Protein AF-A0A914F576-F1 (afdb_monomer_lite)

Secondary structure (DSSP, 8-state):
---TTS-EEEEEETTEEEEE--GGGTBTT-GGGGG--SSGGGHHHHHHHHHHHHHHTT-EEEEE-SS-TTSTTB-HHHHHHHHHHHT-

pLDDT: mean 93.55, std 8.6, range [50.03, 98.56]

Sequence (88 aa):
MDYSRASYAIKLSPKLKLITVNTGYCETTNFFLYLNQVDPDTTIAWLAKELQLAEENAEFVHILAHIPPGDGECLEGWAKNYYRIVQR

Structure (mmCIF, N/CA/C/O backbone):
data_AF-A0A914F576-F1
#
_entry.id   AF-A0A914F576-F1
#
loop_
_atom_site.group_PDB
_atom_site.id
_atom_site.type_symbol
_atom_site.label_atom_id
_atom_site.label_alt_id
_atom_site.label_comp_id
_atom_site.label_asym_id
_atom_site.label_entity_id
_atom_site.label_seq_id
_atom_site.pdbx_PDB_ins_code
_atom_site.Cartn_x
_atom_site.Cartn_y
_atom_site.Cartn_z
_atom_site.occupancy
_atom_site.B_iso_or_equiv
_atom_site.auth_seq_id
_atom_site.auth_comp_id
_atom_site.auth_asym_id
_atom_site.auth_atom_id
_atom_site.pdbx_PDB_model_num
ATOM 1 N N . MET A 1 1 ? 2.622 12.394 11.281 1.00 50.03 1 MET A N 1
ATOM 2 C CA . MET A 1 1 ? 2.253 11.667 10.052 1.00 50.03 1 MET A CA 1
ATOM 3 C C . MET A 1 1 ? 3.486 11.651 9.180 1.00 50.03 1 MET A C 1
ATOM 5 O O . MET A 1 1 ? 4.036 12.715 8.929 1.00 50.03 1 MET A O 1
ATOM 9 N N . ASP A 1 2 ? 3.980 10.463 8.854 1.00 52.12 2 ASP A N 1
ATOM 10 C CA . ASP A 1 2 ? 5.083 10.293 7.913 1.00 52.12 2 ASP A CA 1
ATOM 11 C C . ASP A 1 2 ? 4.491 10.360 6.500 1.00 52.12 2 ASP A C 1
ATOM 13 O O . ASP A 1 2 ? 3.733 9.478 6.106 1.00 52.12 2 ASP A O 1
ATOM 17 N N . TYR A 1 3 ? 4.745 11.461 5.793 1.00 57.22 3 TYR A N 1
ATOM 18 C CA . TYR A 1 3 ? 4.242 11.694 4.435 1.00 57.22 3 TYR A CA 1
ATOM 19 C C . TYR A 1 3 ? 5.234 11.248 3.355 1.00 57.22 3 TYR A C 1
ATOM 21 O O . TYR A 1 3 ? 4.999 11.525 2.181 1.00 57.22 3 TYR A O 1
ATOM 29 N N . SER A 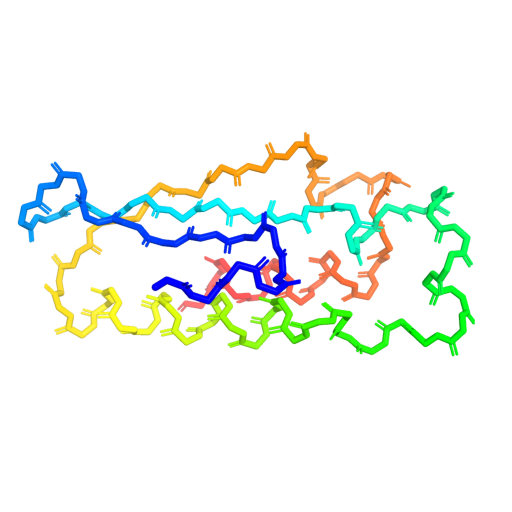1 4 ? 6.330 10.576 3.727 1.00 73.44 4 SER A N 1
ATOM 30 C CA . SER A 1 4 ? 7.396 10.202 2.788 1.00 73.44 4 SER A CA 1
ATOM 31 C C . SER A 1 4 ? 6.900 9.382 1.589 1.00 73.44 4 SER A C 1
ATOM 33 O O . SER A 1 4 ? 7.416 9.582 0.495 1.00 73.44 4 SER A O 1
ATOM 35 N N . ARG A 1 5 ? 5.834 8.581 1.771 1.00 85.12 5 ARG A N 1
ATOM 36 C CA . ARG A 1 5 ? 5.309 7.627 0.773 1.00 85.12 5 ARG A CA 1
ATOM 37 C C . ARG A 1 5 ? 4.021 7.971 0.041 1.00 85.12 5 ARG A C 1
ATOM 39 O O . ARG A 1 5 ? 3.465 7.123 -0.659 1.00 85.12 5 ARG A O 1
ATOM 46 N N . ALA A 1 6 ? 3.476 9.171 0.259 1.00 89.69 6 ALA A N 1
ATOM 47 C CA . ALA A 1 6 ? 2.171 9.591 -0.281 1.00 89.69 6 ALA A CA 1
ATOM 48 C C . ALA A 1 6 ? 1.014 8.577 -0.053 1.00 89.69 6 ALA A C 1
ATOM 50 O O . ALA A 1 6 ? -0.002 8.606 -0.742 1.00 89.69 6 ALA A O 1
ATOM 51 N N . SER A 1 7 ? 1.168 7.697 0.939 1.00 93.38 7 SER A N 1
ATOM 52 C CA . SER A 1 7 ? 0.187 6.730 1.436 1.00 93.38 7 SER A CA 1
ATOM 53 C C . SER A 1 7 ? -0.046 7.048 2.907 1.00 93.38 7 SER A C 1
ATOM 55 O O . SER A 1 7 ? 0.907 7.395 3.610 1.00 93.38 7 SER A O 1
ATOM 57 N N . TYR A 1 8 ? -1.281 6.961 3.394 1.00 94.00 8 TYR A N 1
ATOM 58 C CA . TYR A 1 8 ? -1.571 7.253 4.797 1.00 94.00 8 TYR A CA 1
ATOM 59 C C . TYR A 1 8 ? -2.688 6.376 5.355 1.00 94.00 8 TYR A C 1
ATOM 61 O O . TYR A 1 8 ? -3.524 5.848 4.627 1.00 94.00 8 TYR A O 1
ATOM 69 N N . ALA A 1 9 ? -2.705 6.246 6.679 1.00 96.12 9 ALA A N 1
ATOM 70 C CA . ALA A 1 9 ? -3.752 5.559 7.416 1.00 96.12 9 ALA A CA 1
ATOM 71 C C . ALA A 1 9 ? -4.359 6.501 8.459 1.00 96.12 9 ALA A C 1
ATOM 73 O O . ALA A 1 9 ? -3.642 7.231 9.149 1.00 96.12 9 ALA A O 1
ATOM 74 N N . ILE A 1 10 ? -5.684 6.496 8.578 1.00 96.75 10 ILE A N 1
ATOM 75 C CA . ILE A 1 10 ? -6.413 7.299 9.563 1.00 96.75 10 ILE A CA 1
ATOM 76 C C . ILE A 1 10 ? -7.633 6.535 10.071 1.00 96.75 10 ILE A C 1
ATOM 78 O O . ILE A 1 10 ? -8.293 5.823 9.318 1.00 96.75 10 ILE A O 1
ATOM 82 N N . LYS A 1 11 ? -7.963 6.687 11.356 1.00 97.31 11 LYS A N 1
ATOM 83 C CA . LYS A 1 11 ? -9.214 6.155 11.908 1.00 97.31 11 LYS A CA 1
ATOM 84 C C . LYS A 1 11 ? -10.359 7.112 11.585 1.00 97.31 11 LYS A C 1
ATOM 86 O O . LYS A 1 11 ? -10.312 8.276 11.973 1.00 97.31 11 LYS A O 1
ATOM 91 N N . LEU A 1 12 ? -11.381 6.616 10.893 1.00 96.94 12 LEU A N 1
ATOM 92 C CA . LEU A 1 12 ? -12.626 7.348 10.629 1.00 96.94 12 LEU A CA 1
ATOM 93 C C . LEU A 1 12 ? -13.625 7.192 11.783 1.00 96.94 12 LEU A C 1
ATOM 95 O O . LEU A 1 12 ? -14.456 8.064 12.018 1.00 96.94 12 LEU A O 1
ATOM 99 N N . SER A 1 13 ? -13.550 6.071 12.501 1.00 96.69 13 SER A N 1
ATOM 100 C CA . SER A 1 13 ? -14.320 5.796 13.716 1.00 96.69 13 SER A CA 1
ATOM 101 C C . SER A 1 13 ? -13.560 4.788 14.594 1.00 96.69 13 SER A C 1
ATOM 103 O O . SER A 1 13 ? -12.564 4.228 14.131 1.00 96.69 13 SER A O 1
ATOM 105 N N . PRO A 1 14 ? -14.019 4.483 15.824 1.00 96.25 14 PRO A N 1
ATOM 106 C CA . PRO A 1 14 ? -13.374 3.481 16.678 1.00 96.25 14 PRO A CA 1
ATOM 107 C C . PRO A 1 14 ? -13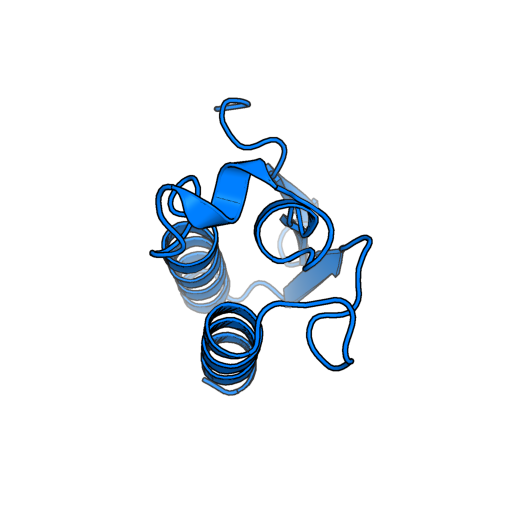.233 2.083 16.057 1.00 96.25 14 PRO A C 1
ATOM 109 O O . PRO A 1 14 ? -12.409 1.312 16.526 1.00 96.25 14 PRO A O 1
ATOM 112 N N . LYS A 1 15 ? -14.036 1.748 15.035 1.00 97.69 15 LYS A N 1
ATOM 113 C CA . LYS A 1 15 ? -14.025 0.437 14.363 1.00 97.69 15 LYS A CA 1
ATOM 114 C C . LYS A 1 15 ? -13.750 0.516 12.859 1.00 97.69 15 LYS A C 1
ATOM 116 O O . LYS A 1 15 ? -13.918 -0.485 12.175 1.00 97.69 15 LYS A O 1
ATOM 121 N N . LEU A 1 16 ? -13.390 1.685 12.325 1.00 98.31 16 LEU A N 1
ATOM 122 C CA . LEU A 1 16 ? -13.151 1.862 10.890 1.00 98.31 16 LEU A CA 1
ATOM 123 C C . LEU A 1 16 ? -11.868 2.651 10.651 1.00 98.31 16 LEU A C 1
ATOM 125 O O . LEU A 1 16 ? -11.777 3.826 11.023 1.00 98.31 16 LEU A O 1
ATOM 129 N N . LYS A 1 17 ? -10.918 2.018 9.968 1.00 98.38 17 LYS A N 1
ATOM 130 C CA . LYS A 1 17 ? -9.683 2.620 9.472 1.00 98.38 17 LYS A CA 1
ATOM 131 C C . LYS A 1 17 ? -9.783 2.818 7.958 1.00 98.38 17 LYS A C 1
ATOM 133 O O . LYS A 1 17 ? -10.228 1.939 7.224 1.00 98.38 17 LYS A O 1
ATOM 138 N N . LEU A 1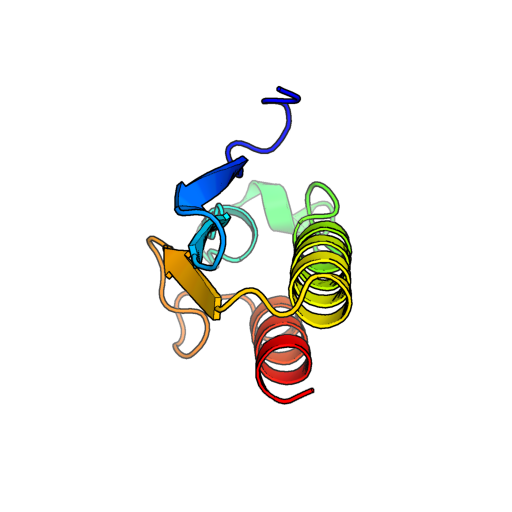 18 ? -9.357 3.982 7.491 1.00 98.06 18 LEU A N 1
ATOM 139 C CA . LEU A 1 18 ? -9.101 4.248 6.085 1.00 98.06 18 LEU A CA 1
ATOM 140 C C . LEU A 1 18 ? -7.603 4.127 5.828 1.00 98.06 18 LEU A C 1
ATOM 142 O O . LEU A 1 18 ? -6.813 4.737 6.550 1.00 98.06 18 LEU A O 1
ATOM 146 N N . ILE A 1 19 ? -7.233 3.389 4.785 1.00 97.38 19 ILE A N 1
ATOM 147 C CA . ILE A 1 19 ? -5.866 3.311 4.273 1.00 97.38 19 ILE A CA 1
ATOM 148 C C . ILE A 1 19 ? -5.883 3.765 2.818 1.00 97.38 19 ILE A C 1
ATOM 150 O O . ILE A 1 19 ? -6.608 3.210 1.996 1.00 97.38 19 ILE A O 1
ATOM 154 N N . THR A 1 20 ? -5.082 4.768 2.489 1.00 95.94 20 THR A N 1
ATOM 155 C CA . THR A 1 20 ? -4.818 5.163 1.106 1.00 95.94 20 THR A CA 1
ATOM 156 C C . THR A 1 20 ? -3.461 4.614 0.690 1.00 95.94 20 THR A C 1
ATOM 158 O O . THR A 1 20 ? -2.486 4.724 1.435 1.00 95.94 20 THR A O 1
ATOM 161 N N . VAL A 1 21 ? -3.400 3.993 -0.485 1.00 95.19 21 VAL A N 1
ATOM 162 C CA . VAL A 1 21 ? -2.181 3.383 -1.024 1.00 95.19 21 VAL A CA 1
ATOM 163 C C . VAL A 1 21 ? -1.802 4.096 -2.313 1.00 95.19 21 VAL A C 1
ATOM 165 O O . VAL A 1 21 ? -2.604 4.182 -3.244 1.00 95.19 21 VAL A O 1
ATOM 168 N N . ASN A 1 22 ? -0.567 4.590 -2.380 1.00 95.56 22 ASN A N 1
ATOM 169 C CA . ASN A 1 22 ? -0.007 5.141 -3.605 1.00 95.56 22 ASN A CA 1
ATOM 170 C C . ASN A 1 22 ? 0.331 4.005 -4.582 1.00 95.56 22 ASN A C 1
ATOM 172 O O . ASN A 1 22 ? 1.394 3.390 -4.519 1.00 95.56 22 ASN A O 1
ATOM 176 N N . THR A 1 23 ? -0.579 3.737 -5.511 1.00 95.69 23 THR A N 1
ATOM 177 C CA . THR A 1 23 ? -0.391 2.721 -6.555 1.00 95.69 23 THR A CA 1
ATOM 178 C C . THR A 1 23 ? 0.482 3.186 -7.718 1.00 95.69 23 THR A C 1
ATOM 180 O O . THR A 1 23 ? 0.787 2.382 -8.592 1.00 95.69 23 THR A O 1
ATOM 183 N N . GLY A 1 24 ? 0.985 4.427 -7.705 1.00 95.94 24 GLY A N 1
ATOM 184 C CA . GLY A 1 24 ? 2.054 4.846 -8.618 1.00 95.94 24 GLY A CA 1
ATOM 185 C C . GLY A 1 24 ? 3.328 4.006 -8.450 1.00 95.94 24 GLY A C 1
ATOM 186 O O . GLY A 1 24 ? 4.117 3.882 -9.381 1.00 95.94 24 GLY A O 1
ATOM 187 N N . TYR A 1 25 ? 3.510 3.355 -7.293 1.00 95.19 25 TYR A N 1
ATOM 188 C CA . TYR A 1 25 ? 4.598 2.400 -7.051 1.00 95.19 25 TYR A CA 1
ATOM 189 C C . TYR A 1 25 ? 4.418 1.036 -7.719 1.00 95.19 25 TYR A C 1
ATOM 191 O O . TYR A 1 25 ? 5.304 0.187 -7.611 1.00 95.19 25 TYR A O 1
ATOM 199 N N . CYS A 1 26 ? 3.300 0.815 -8.403 1.00 95.50 26 CYS A N 1
ATOM 200 C CA . CYS A 1 26 ? 3.110 -0.367 -9.226 1.00 95.50 26 CYS A CA 1
ATOM 201 C C . CYS A 1 26 ? 2.890 -0.051 -10.701 1.00 95.50 26 CYS A C 1
ATOM 203 O O . CYS A 1 26 ? 2.941 -0.966 -11.509 1.00 95.50 26 CYS A O 1
ATOM 205 N N . GLU A 1 27 ? 2.685 1.209 -11.067 1.00 96.31 27 GLU A N 1
ATOM 206 C CA . GLU A 1 27 ? 2.338 1.603 -12.427 1.00 96.31 27 GLU A CA 1
ATOM 207 C C . GLU A 1 27 ? 3.418 1.206 -13.450 1.00 96.31 27 GLU A C 1
ATOM 209 O O . GLU A 1 27 ? 4.590 1.563 -13.315 1.00 96.31 27 GLU A O 1
ATOM 214 N N . THR A 1 28 ? 3.035 0.494 -14.511 1.00 95.50 28 THR A N 1
ATOM 215 C CA . THR A 1 28 ? 3.965 0.020 -15.555 1.00 95.50 28 THR A CA 1
ATOM 216 C C . THR A 1 28 ? 4.607 1.157 -16.357 1.00 95.50 28 THR A C 1
ATOM 218 O O . THR A 1 28 ? 5.707 0.984 -16.897 1.00 95.50 28 THR A O 1
ATOM 221 N N . THR A 1 29 ? 3.957 2.325 -16.402 1.00 96.44 29 THR A N 1
ATOM 222 C CA . THR A 1 29 ? 4.439 3.556 -17.052 1.00 96.44 29 THR A CA 1
ATOM 223 C C . THR A 1 29 ? 5.335 4.404 -16.137 1.00 96.44 29 THR A C 1
ATOM 225 O O . THR A 1 29 ? 5.961 5.360 -16.603 1.00 96.44 29 THR A O 1
ATOM 228 N N . ASN A 1 30 ? 5.472 4.053 -14.852 1.00 96.31 30 ASN A N 1
ATOM 229 C CA . ASN A 1 30 ? 6.388 4.730 -13.942 1.00 96.31 30 ASN A CA 1
ATOM 230 C C . ASN A 1 30 ? 7.831 4.248 -14.178 1.00 96.31 30 ASN A C 1
ATOM 232 O O . ASN A 1 30 ? 8.313 3.281 -13.583 1.00 96.31 30 ASN A O 1
ATOM 236 N N . PHE A 1 31 ? 8.550 4.964 -15.046 1.00 97.12 31 PHE A N 1
ATOM 237 C CA . PHE A 1 31 ? 9.906 4.601 -15.471 1.00 97.12 31 PHE A CA 1
ATOM 238 C C . PHE A 1 31 ? 10.937 4.536 -14.330 1.00 97.12 31 PHE A C 1
ATOM 240 O O . PHE A 1 31 ? 11.955 3.855 -14.465 1.00 97.12 31 PHE A O 1
ATOM 247 N N . PHE A 1 32 ? 10.684 5.188 -13.191 1.00 95.75 32 PHE A N 1
ATOM 248 C CA . PHE A 1 32 ? 11.589 5.144 -12.038 1.00 95.75 32 PHE A CA 1
ATOM 249 C C . PHE A 1 32 ? 11.652 3.751 -11.396 1.00 95.75 32 PHE A C 1
ATOM 251 O O . PHE A 1 32 ? 12.687 3.378 -10.840 1.00 95.75 32 PHE A O 1
ATOM 258 N N . LEU A 1 33 ? 10.586 2.95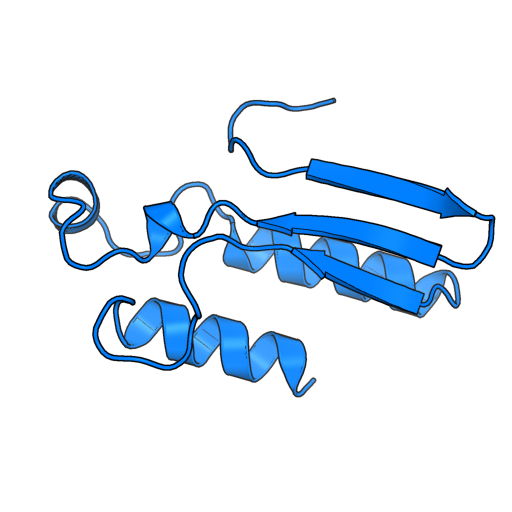3 -11.520 1.00 96.00 33 LEU A N 1
ATOM 259 C CA . LEU A 1 33 ? 10.505 1.619 -10.917 1.00 96.00 33 LEU A CA 1
ATOM 260 C C . LEU A 1 33 ? 11.483 0.621 -11.544 1.00 96.00 33 LEU A C 1
ATOM 262 O O . LEU A 1 33 ? 11.870 -0.346 -10.898 1.00 96.00 33 LEU A O 1
ATOM 266 N N . TYR A 1 34 ? 11.950 0.856 -12.771 1.00 94.88 34 TYR A N 1
ATOM 267 C CA . TYR A 1 34 ? 12.902 -0.037 -13.441 1.00 94.88 34 TYR A CA 1
ATOM 268 C C . TYR A 1 34 ? 14.323 0.031 -12.861 1.00 94.88 34 TYR A C 1
ATOM 270 O O . TYR A 1 34 ? 15.132 -0.847 -13.150 1.00 94.88 34 TYR A O 1
ATOM 278 N N . LEU A 1 35 ? 14.625 1.022 -12.012 1.00 96.69 35 LEU A N 1
ATOM 279 C CA . LEU A 1 35 ? 15.865 1.042 -11.228 1.00 96.69 35 LEU A CA 1
ATOM 280 C C . LEU A 1 35 ? 15.837 -0.014 -10.115 1.00 96.69 35 LEU A C 1
ATOM 282 O O . LEU A 1 35 ? 16.844 -0.670 -9.858 1.00 96.69 35 LEU A O 1
ATOM 286 N N . ASN A 1 36 ? 14.687 -0.165 -9.452 1.00 95.50 36 ASN A N 1
ATOM 287 C CA . ASN A 1 36 ? 14.442 -1.177 -8.433 1.00 95.50 36 ASN A CA 1
ATOM 288 C C . ASN A 1 36 ? 12.930 -1.357 -8.211 1.00 95.50 36 ASN A C 1
ATOM 290 O O . ASN A 1 36 ? 12.258 -0.454 -7.715 1.00 95.50 36 ASN A O 1
ATOM 294 N N . GLN A 1 37 ? 12.413 -2.544 -8.532 1.00 94.88 37 GLN A N 1
ATOM 295 C CA . GLN A 1 37 ? 10.993 -2.890 -8.380 1.00 94.88 37 GLN A CA 1
ATOM 296 C C . GLN A 1 37 ? 10.672 -3.539 -7.024 1.00 94.88 37 GLN A C 1
ATOM 298 O O . GLN A 1 37 ? 9.524 -3.908 -6.768 1.00 94.88 37 GLN A O 1
ATOM 303 N N . VAL A 1 38 ? 11.674 -3.739 -6.162 1.00 96.12 38 VAL A N 1
ATOM 304 C CA . VAL A 1 38 ? 11.490 -4.390 -4.863 1.00 96.12 38 VAL A CA 1
ATOM 305 C C . VAL A 1 38 ? 10.831 -3.410 -3.900 1.00 96.12 38 VAL A C 1
ATOM 307 O O . VAL A 1 38 ? 11.491 -2.512 -3.388 1.00 96.12 38 VAL A O 1
ATOM 310 N N . ASP A 1 39 ? 9.531 -3.619 -3.684 1.00 95.00 39 ASP A N 1
ATOM 311 C CA . ASP A 1 39 ? 8.654 -2.877 -2.769 1.00 95.00 39 ASP A CA 1
ATOM 312 C C . ASP A 1 39 ? 8.994 -1.378 -2.659 1.00 95.00 39 ASP A C 1
ATOM 314 O O . ASP A 1 39 ? 9.526 -0.932 -1.634 1.00 95.00 39 ASP A O 1
ATOM 318 N N . PRO A 1 40 ? 8.732 -0.592 -3.722 1.00 94.00 40 PRO A N 1
ATOM 319 C CA . PRO A 1 40 ? 9.081 0.818 -3.740 1.00 94.00 40 PRO A CA 1
ATOM 320 C C . PRO A 1 40 ? 8.453 1.550 -2.548 1.00 94.00 40 PRO A C 1
ATOM 322 O O . PRO A 1 40 ? 7.253 1.446 -2.271 1.00 94.00 40 PRO A O 1
ATOM 325 N N . ASP A 1 41 ? 9.314 2.255 -1.815 1.00 91.88 41 ASP A N 1
ATOM 326 C CA . ASP A 1 41 ? 8.986 2.955 -0.569 1.00 91.88 41 ASP A CA 1
ATOM 327 C C . ASP A 1 41 ? 8.391 2.074 0.546 1.00 91.88 41 ASP A C 1
ATOM 329 O O . ASP A 1 41 ? 7.683 2.530 1.452 1.00 91.88 41 ASP A O 1
ATOM 333 N N . THR A 1 42 ? 8.683 0.773 0.498 1.00 94.50 42 THR A N 1
ATOM 334 C CA . THR A 1 42 ? 8.201 -0.229 1.459 1.00 94.50 42 THR A CA 1
ATOM 335 C C . THR A 1 42 ? 6.671 -0.262 1.585 1.00 94.50 42 THR A C 1
ATOM 337 O O . THR A 1 42 ? 6.132 -0.575 2.647 1.00 94.50 42 THR A O 1
ATOM 340 N N . THR A 1 43 ? 5.955 0.121 0.524 1.00 93.94 43 THR A N 1
ATOM 341 C CA . THR A 1 43 ? 4.500 0.328 0.529 1.00 93.94 43 THR A CA 1
ATOM 342 C C . THR A 1 43 ? 3.735 -0.954 0.859 1.00 93.94 43 THR A C 1
ATOM 344 O O . THR A 1 43 ? 2.801 -0.924 1.662 1.00 93.94 43 THR A O 1
ATOM 347 N N . ILE A 1 44 ? 4.140 -2.089 0.286 1.00 95.25 44 ILE A N 1
ATOM 348 C CA . ILE A 1 44 ? 3.535 -3.406 0.523 1.00 95.25 44 ILE A CA 1
ATOM 349 C C . ILE A 1 44 ? 3.821 -3.870 1.954 1.00 95.25 44 ILE A C 1
ATOM 351 O O . ILE A 1 44 ? 2.894 -4.282 2.658 1.00 95.25 44 ILE A O 1
ATOM 355 N N . ALA A 1 45 ? 5.069 -3.759 2.420 1.00 96.25 45 ALA A N 1
ATOM 356 C CA . ALA A 1 45 ? 5.427 -4.103 3.797 1.00 96.25 45 ALA A CA 1
ATOM 357 C C . ALA A 1 45 ? 4.687 -3.228 4.826 1.00 96.25 45 ALA A C 1
ATOM 359 O O . ALA A 1 45 ? 4.206 -3.720 5.852 1.00 96.25 45 ALA A O 1
ATOM 360 N N . TRP A 1 46 ? 4.555 -1.932 4.542 1.00 95.75 46 TRP A N 1
ATOM 361 C CA . TRP A 1 46 ? 3.798 -0.998 5.367 1.00 95.75 46 TRP A CA 1
ATOM 362 C C . TRP A 1 46 ? 2.302 -1.334 5.391 1.00 95.75 46 TRP A C 1
ATOM 364 O O . TRP A 1 46 ? 1.718 -1.388 6.474 1.00 95.75 46 TRP A O 1
ATOM 374 N N . LEU A 1 47 ? 1.695 -1.622 4.235 1.00 96.44 47 LEU A N 1
ATOM 375 C CA . LEU A 1 47 ? 0.286 -2.011 4.146 1.00 96.44 47 LEU A CA 1
ATOM 376 C C . LEU A 1 47 ? 0.006 -3.281 4.960 1.00 96.44 47 LEU A C 1
ATOM 378 O O . LEU A 1 47 ? -0.947 -3.307 5.737 1.00 96.44 47 LEU A O 1
ATOM 382 N N . ALA A 1 48 ? 0.862 -4.303 4.845 1.00 97.81 48 ALA A N 1
ATOM 383 C CA . ALA A 1 48 ? 0.741 -5.531 5.633 1.00 97.81 48 ALA A CA 1
ATOM 384 C C . ALA A 1 48 ? 0.748 -5.243 7.144 1.00 97.81 48 ALA A C 1
ATOM 386 O O . ALA A 1 48 ? -0.067 -5.786 7.891 1.00 97.81 48 ALA A O 1
ATOM 387 N N . LYS A 1 49 ? 1.632 -4.343 7.594 1.00 97.31 49 LYS A N 1
ATOM 388 C CA . LYS A 1 49 ? 1.696 -3.921 8.996 1.00 97.31 49 LYS A CA 1
ATOM 389 C C . LYS A 1 49 ? 0.431 -3.177 9.434 1.00 97.31 49 LYS A C 1
ATOM 391 O O . LYS A 1 49 ? -0.076 -3.444 10.519 1.00 97.31 49 LYS A O 1
ATOM 396 N N . GLU A 1 50 ? -0.088 -2.254 8.627 1.00 97.38 50 GLU A N 1
ATOM 397 C CA . GLU A 1 50 ? -1.303 -1.501 8.974 1.00 97.38 50 GLU A CA 1
ATOM 398 C C . GLU A 1 50 ? -2.552 -2.380 9.073 1.00 97.38 50 GLU A C 1
ATOM 400 O O . GLU A 1 50 ? -3.401 -2.130 9.937 1.00 97.38 50 GLU A O 1
ATOM 405 N N . LEU A 1 51 ? -2.649 -3.400 8.215 1.00 98.12 51 LEU A N 1
ATOM 406 C CA . LEU A 1 51 ? -3.721 -4.394 8.245 1.00 98.12 51 LEU A CA 1
ATOM 407 C C . LEU A 1 51 ? -3.598 -5.317 9.458 1.00 98.12 51 LEU A C 1
ATOM 409 O O . LEU A 1 51 ? -4.589 -5.515 10.153 1.00 98.12 51 LEU A O 1
ATOM 413 N N . GLN A 1 52 ? -2.388 -5.783 9.788 1.00 98.25 52 GLN A N 1
ATOM 414 C CA . GLN A 1 52 ? -2.144 -6.542 11.021 1.00 98.25 52 GLN A CA 1
ATOM 415 C C . GLN A 1 52 ? -2.562 -5.740 12.263 1.00 98.25 52 GLN A C 1
ATOM 417 O O . GLN A 1 52 ? -3.262 -6.251 13.132 1.00 98.25 52 GLN A O 1
ATOM 422 N N . LEU A 1 53 ? -2.195 -4.456 12.325 1.00 97.69 53 LEU A N 1
ATOM 423 C CA . LEU A 1 53 ? -2.608 -3.577 13.419 1.00 97.69 53 LEU A CA 1
ATOM 424 C C . LEU A 1 53 ? -4.129 -3.370 13.457 1.00 97.69 53 LEU A C 1
ATOM 426 O O . LEU A 1 53 ? -4.691 -3.210 14.535 1.00 97.69 53 LEU A O 1
ATOM 430 N N . ALA A 1 54 ? -4.807 -3.318 12.308 1.00 98.00 54 ALA A N 1
ATOM 431 C CA . ALA A 1 54 ? -6.265 -3.207 12.270 1.00 98.00 54 ALA A CA 1
ATOM 432 C C . ALA A 1 54 ? -6.937 -4.490 12.791 1.00 98.00 54 ALA A C 1
ATOM 434 O O . ALA A 1 54 ? -7.873 -4.406 13.584 1.00 98.00 54 ALA A O 1
ATOM 435 N N . GLU A 1 55 ? -6.411 -5.657 12.414 1.00 97.75 55 GLU A N 1
ATOM 436 C CA . GLU A 1 55 ? -6.865 -6.970 12.882 1.00 97.75 55 GLU A CA 1
ATOM 437 C C . GLU A 1 55 ? -6.747 -7.097 14.409 1.00 97.75 55 GLU A C 1
ATOM 439 O O . GLU A 1 55 ? -7.732 -7.400 15.082 1.00 97.75 55 GLU A O 1
ATOM 444 N N . GLU A 1 56 ? -5.584 -6.755 14.972 1.00 98.06 56 GLU A N 1
ATOM 445 C CA . GLU A 1 56 ? -5.337 -6.759 16.424 1.00 98.06 56 GLU A CA 1
ATOM 446 C C . GLU A 1 56 ? -6.281 -5.827 17.198 1.00 98.06 56 GLU A C 1
ATOM 448 O O . GLU A 1 56 ? -6.638 -6.104 18.343 1.00 98.06 56 GLU A O 1
ATOM 453 N N . ASN A 1 57 ? -6.707 -4.730 16.568 1.00 97.56 57 ASN A N 1
ATOM 454 C CA . ASN A 1 57 ? -7.609 -3.744 17.162 1.00 97.56 57 ASN A CA 1
ATOM 455 C C . ASN A 1 57 ? -9.093 -3.983 16.822 1.00 97.56 57 ASN A C 1
ATOM 457 O O . ASN A 1 57 ? -9.933 -3.162 17.197 1.00 97.56 57 ASN A O 1
ATOM 461 N N . ALA A 1 58 ? -9.432 -5.085 16.141 1.00 97.62 58 ALA A N 1
ATOM 462 C CA . ALA A 1 58 ? -10.786 -5.395 15.672 1.00 97.62 58 ALA A CA 1
ATOM 463 C C . ALA A 1 58 ? -11.423 -4.260 14.834 1.00 97.62 58 ALA A C 1
ATOM 465 O O . ALA A 1 58 ? -12.606 -3.927 14.987 1.00 97.62 58 ALA A O 1
ATOM 466 N N . GLU A 1 59 ? -10.626 -3.653 13.952 1.00 98.38 59 GLU A N 1
ATOM 467 C CA . GLU A 1 59 ? -11.031 -2.578 13.045 1.00 98.38 59 GLU A CA 1
ATOM 468 C C . GLU A 1 59 ? -11.349 -3.119 11.648 1.00 98.38 59 GLU A C 1
ATOM 470 O O . GLU A 1 59 ? -10.604 -3.914 11.080 1.00 98.38 59 GLU A O 1
ATOM 475 N N . PHE A 1 60 ? -12.427 -2.620 11.046 1.00 98.38 60 PHE A N 1
ATOM 476 C CA . PHE A 1 60 ? -12.652 -2.760 9.612 1.00 98.38 60 PHE A CA 1
ATOM 477 C C . PHE A 1 60 ? -11.761 -1.784 8.847 1.00 98.38 60 PHE A C 1
ATOM 479 O O . PHE A 1 60 ? -11.475 -0.682 9.326 1.00 98.38 60 PHE A O 1
ATOM 486 N N . VAL A 1 61 ? -11.362 -2.163 7.634 1.00 98.56 61 VAL A N 1
ATOM 487 C CA . VAL A 1 61 ? -10.480 -1.353 6.792 1.00 98.56 61 VAL A CA 1
ATOM 488 C C . VAL A 1 61 ? -11.127 -1.083 5.441 1.00 98.56 61 VAL A C 1
ATOM 490 O O . VAL A 1 61 ? -11.547 -2.006 4.750 1.00 98.56 61 VAL A O 1
ATOM 493 N N . HIS A 1 62 ? -11.160 0.187 5.040 1.00 98.31 62 HIS A N 1
ATOM 494 C CA . HIS A 1 62 ? -11.355 0.573 3.644 1.00 98.31 62 HIS A CA 1
ATOM 495 C C . HIS A 1 62 ? -10.001 0.925 3.034 1.00 98.31 62 HIS A C 1
ATOM 497 O O . HIS A 1 62 ? -9.283 1.770 3.572 1.00 98.31 62 HIS A O 1
ATOM 503 N N . ILE A 1 63 ? -9.668 0.295 1.909 1.00 97.44 63 ILE A N 1
ATOM 504 C CA . ILE A 1 63 ? -8.473 0.616 1.128 1.00 97.44 63 ILE A CA 1
ATOM 505 C C . ILE A 1 63 ? -8.898 1.470 -0.068 1.00 97.44 63 ILE A C 1
ATOM 507 O O . ILE A 1 63 ? -9.792 1.083 -0.817 1.00 97.44 63 ILE A O 1
ATOM 511 N N . LEU A 1 64 ? -8.257 2.624 -0.246 1.00 96.25 64 LEU A N 1
ATOM 512 C CA . LEU A 1 64 ? -8.404 3.487 -1.419 1.00 96.25 64 LEU A CA 1
ATOM 513 C C . LEU A 1 64 ? -7.099 3.509 -2.215 1.00 96.25 64 LEU A C 1
ATOM 515 O O . LEU A 1 64 ? -6.013 3.621 -1.647 1.00 96.25 64 LEU A O 1
ATOM 519 N N . ALA A 1 65 ? -7.225 3.439 -3.533 1.00 94.19 65 ALA A N 1
ATOM 520 C CA . ALA A 1 65 ? -6.126 3.441 -4.488 1.00 94.19 65 ALA A CA 1
ATOM 521 C C . ALA A 1 65 ? -6.577 4.105 -5.796 1.00 94.19 65 ALA A C 1
ATOM 523 O O . ALA A 1 65 ? -7.779 4.233 -6.039 1.00 94.19 65 ALA A O 1
ATOM 524 N N . HIS A 1 66 ? -5.620 4.528 -6.626 1.00 94.44 66 HIS A N 1
ATOM 525 C CA . HIS A 1 66 ? -5.915 5.103 -7.939 1.00 94.44 66 HIS A CA 1
ATOM 526 C C . HIS A 1 66 ? -5.936 4.034 -9.038 1.00 94.44 66 HIS A C 1
ATOM 528 O O . HIS A 1 66 ? -6.949 3.869 -9.710 1.00 94.44 66 HIS A O 1
ATOM 534 N N . ILE A 1 67 ? -4.833 3.295 -9.177 1.00 95.00 67 ILE A N 1
ATOM 535 C CA . ILE A 1 67 ? -4.642 2.246 -10.183 1.00 95.00 67 ILE A CA 1
ATOM 536 C C . ILE A 1 67 ? -5.072 0.916 -9.560 1.00 95.00 67 ILE A C 1
ATOM 538 O O . ILE A 1 67 ? -4.596 0.575 -8.470 1.00 95.00 67 ILE A O 1
ATOM 542 N N . PRO A 1 68 ? -5.972 0.157 -10.199 1.00 91.12 68 PRO A N 1
ATOM 543 C CA . PRO A 1 68 ? -6.397 -1.132 -9.682 1.00 91.12 68 PRO A CA 1
ATOM 544 C C . PRO A 1 68 ? -5.231 -2.148 -9.718 1.00 91.12 68 PRO A C 1
ATOM 546 O O . PRO A 1 68 ? -4.628 -2.364 -10.762 1.00 91.12 68 PRO A O 1
ATOM 549 N N . PRO A 1 69 ? -4.926 -2.860 -8.616 1.00 83.31 69 PRO A N 1
ATOM 550 C CA . PRO A 1 69 ? -3.810 -3.820 -8.544 1.00 83.31 69 PRO A CA 1
ATOM 551 C C . PRO A 1 69 ? -3.956 -5.097 -9.390 1.00 83.31 69 PRO A C 1
ATOM 553 O O . PRO A 1 69 ? -3.191 -6.037 -9.193 1.00 83.31 69 PRO A O 1
ATOM 556 N N . GLY A 1 70 ? -4.984 -5.198 -10.234 1.00 78.38 70 GLY A N 1
ATOM 557 C CA . GLY A 1 70 ? -5.440 -6.450 -10.847 1.00 78.38 70 GLY A CA 1
ATOM 558 C C . GLY A 1 70 ? -5.465 -6.460 -12.373 1.00 78.38 70 GLY A C 1
ATOM 559 O O . GLY A 1 70 ? -5.948 -7.436 -12.944 1.00 78.38 70 GLY A O 1
ATOM 560 N N . ASP A 1 71 ? -4.985 -5.407 -13.030 1.00 85.25 71 ASP A N 1
ATOM 561 C CA . ASP A 1 71 ? -4.935 -5.315 -14.488 1.00 85.25 71 ASP A CA 1
ATOM 562 C C . ASP A 1 71 ? -3.502 -5.111 -15.015 1.00 85.25 71 ASP A C 1
ATOM 564 O O . ASP A 1 71 ? -2.519 -5.269 -14.290 1.00 85.25 71 ASP A O 1
ATOM 568 N N . GLY A 1 72 ? -3.380 -4.823 -16.314 1.00 89.81 72 GLY A N 1
ATOM 569 C CA . GLY A 1 72 ? -2.093 -4.623 -16.981 1.00 89.81 72 GLY A CA 1
ATOM 570 C C . GLY A 1 72 ? -1.396 -3.298 -16.654 1.00 89.81 72 GLY A C 1
ATOM 571 O O . GLY A 1 72 ? -0.269 -3.091 -17.108 1.00 89.81 72 GLY A O 1
ATOM 572 N N . GLU A 1 73 ? -2.027 -2.401 -15.892 1.00 94.38 73 GLU A N 1
ATOM 573 C CA . GLU A 1 73 ? -1.426 -1.124 -15.497 1.00 94.38 73 GLU A CA 1
ATOM 574 C C . GLU A 1 73 ? -0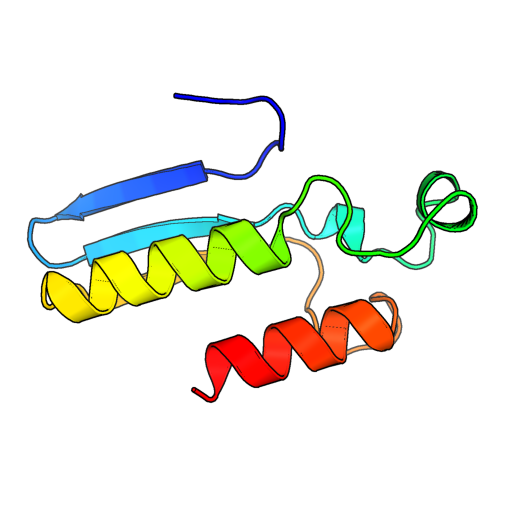.466 -1.292 -14.313 1.00 94.38 73 GLU A C 1
ATOM 576 O O . GLU A 1 73 ? 0.391 -0.440 -14.098 1.00 94.38 73 GLU A O 1
ATOM 581 N N . CYS A 1 74 ? -0.543 -2.410 -13.584 1.00 95.88 74 CYS A N 1
ATOM 582 C CA . CYS A 1 74 ? 0.265 -2.685 -12.400 1.00 95.88 74 CYS A CA 1
ATOM 583 C C . CYS A 1 74 ? 1.329 -3.772 -12.669 1.00 95.88 74 CYS A C 1
ATOM 585 O O . CYS A 1 74 ? 1.057 -4.809 -13.275 1.00 95.88 74 CYS A O 1
ATOM 587 N N . LEU A 1 75 ? 2.557 -3.571 -12.186 1.00 95.56 75 LEU A N 1
ATOM 588 C CA . LEU A 1 75 ? 3.652 -4.537 -12.271 1.00 95.56 75 LEU A CA 1
ATOM 589 C C . LEU A 1 75 ? 3.240 -5.847 -11.590 1.00 95.56 75 LEU A C 1
ATOM 591 O O . LEU A 1 75 ? 2.888 -5.866 -10.409 1.00 95.56 75 LEU A O 1
ATOM 595 N N . GLU A 1 76 ? 3.358 -6.959 -12.317 1.00 94.19 76 GLU A N 1
ATOM 596 C CA . GLU A 1 76 ? 2.846 -8.269 -11.893 1.00 94.19 76 GLU A CA 1
ATOM 597 C C . GLU A 1 76 ? 3.369 -8.698 -10.510 1.00 94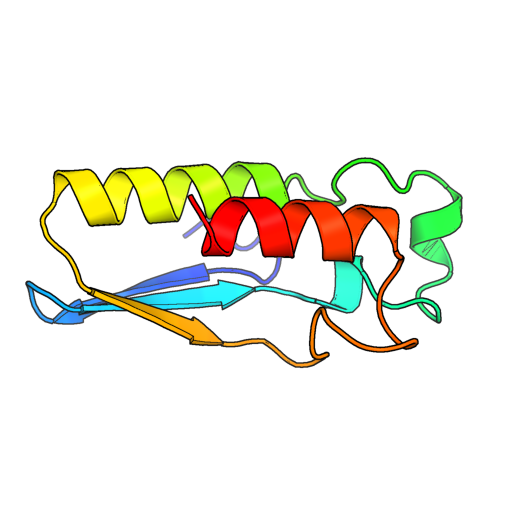.19 76 GLU A C 1
ATOM 599 O O . GLU A 1 76 ? 2.627 -9.243 -9.689 1.00 94.19 76 GLU A O 1
ATOM 604 N N . GLY A 1 77 ? 4.647 -8.432 -10.221 1.00 94.19 77 GLY A N 1
ATOM 605 C CA . GLY A 1 77 ? 5.244 -8.734 -8.920 1.00 94.19 77 GLY A CA 1
ATOM 606 C C . GLY A 1 77 ? 4.584 -7.961 -7.777 1.00 94.19 77 GLY A C 1
ATOM 607 O O . GLY A 1 77 ? 4.289 -8.541 -6.732 1.00 94.19 77 GLY A O 1
ATOM 608 N N . TRP A 1 78 ? 4.304 -6.674 -7.977 1.00 95.88 78 TRP A N 1
ATOM 609 C CA . TRP A 1 78 ? 3.630 -5.837 -6.986 1.00 95.88 78 TRP A CA 1
ATOM 610 C C . TRP A 1 78 ? 2.173 -6.284 -6.803 1.00 95.88 78 TRP A C 1
ATOM 612 O O . TRP A 1 78 ? 1.754 -6.570 -5.680 1.00 95.88 78 TRP A O 1
ATOM 622 N N . ALA A 1 79 ? 1.445 -6.465 -7.912 1.00 95.56 79 ALA A N 1
ATOM 623 C CA . ALA A 1 79 ? 0.063 -6.947 -7.952 1.00 95.56 79 ALA A CA 1
ATOM 624 C C . ALA A 1 79 ? -0.127 -8.271 -7.189 1.00 95.56 79 ALA A C 1
ATOM 626 O O . ALA A 1 79 ? -1.010 -8.396 -6.338 1.00 95.56 79 ALA A O 1
ATOM 627 N N . LYS A 1 80 ? 0.756 -9.254 -7.419 1.00 95.56 80 LYS A N 1
ATOM 628 C CA . LYS A 1 80 ? 0.726 -10.550 -6.718 1.00 95.56 80 LYS A CA 1
ATOM 629 C C . LYS A 1 80 ? 0.923 -10.410 -5.209 1.00 95.56 80 LYS A C 1
ATOM 631 O O . LYS A 1 80 ? 0.290 -11.141 -4.447 1.00 95.56 80 LYS A O 1
ATOM 636 N N . ASN A 1 81 ? 1.800 -9.512 -4.762 1.00 96.44 81 ASN A N 1
ATOM 637 C CA . ASN A 1 81 ? 2.028 -9.297 -3.332 1.00 96.44 81 ASN A CA 1
ATOM 638 C C . ASN A 1 81 ? 0.860 -8.553 -2.675 1.00 96.44 81 ASN A C 1
ATOM 640 O O . ASN A 1 81 ? 0.430 -8.962 -1.597 1.00 96.44 81 ASN A O 1
ATOM 644 N N . TYR A 1 82 ? 0.288 -7.548 -3.345 1.00 95.88 82 TYR A N 1
ATOM 645 C CA . TYR A 1 82 ? -0.947 -6.905 -2.895 1.00 95.88 82 TYR A CA 1
ATOM 646 C C . TYR A 1 82 ? -2.082 -7.928 -2.741 1.00 95.88 82 TYR A C 1
ATOM 648 O O . TYR A 1 82 ? -2.710 -8.006 -1.685 1.00 95.88 82 TYR A O 1
ATOM 656 N N . TYR A 1 83 ? -2.292 -8.779 -3.752 1.00 95.38 83 TYR A N 1
ATOM 657 C CA . TYR A 1 83 ? -3.327 -9.815 -3.721 1.00 95.38 83 TYR A CA 1
ATOM 658 C C . TYR A 1 83 ? -3.152 -10.790 -2.547 1.00 95.38 83 TYR A C 1
ATOM 660 O O . TYR A 1 83 ? -4.118 -11.111 -1.860 1.00 95.38 83 TYR A O 1
ATOM 668 N N . ARG A 1 84 ? -1.915 -11.227 -2.271 1.00 96.31 84 ARG A N 1
ATOM 669 C CA . ARG A 1 84 ? -1.609 -12.097 -1.122 1.00 96.31 84 ARG A CA 1
ATOM 670 C C . ARG A 1 84 ? -1.936 -11.447 0.218 1.00 96.31 84 ARG A C 1
ATOM 672 O O . ARG A 1 84 ? -2.415 -12.141 1.102 1.00 96.31 84 ARG A O 1
ATOM 679 N N . ILE A 1 85 ? -1.671 -10.149 0.367 1.00 95.81 85 ILE A N 1
ATOM 680 C CA . ILE A 1 85 ? -1.970 -9.416 1.603 1.00 95.81 85 ILE A CA 1
ATOM 681 C C . ILE A 1 85 ? -3.480 -9.278 1.803 1.00 95.81 85 ILE A C 1
ATOM 683 O O . ILE A 1 85 ? -3.956 -9.476 2.913 1.00 95.81 85 ILE A O 1
ATOM 687 N N . VAL A 1 86 ? -4.232 -8.970 0.744 1.00 92.62 86 VAL A N 1
ATOM 688 C CA . VAL A 1 86 ? -5.697 -8.836 0.827 1.00 92.62 86 VAL A CA 1
ATOM 689 C C . VAL A 1 86 ? -6.390 -10.174 1.117 1.00 92.62 86 VAL A C 1
ATOM 691 O O . VAL A 1 86 ? -7.449 -10.185 1.733 1.00 92.62 86 VAL A O 1
ATOM 694 N N . GLN A 1 87 ? -5.812 -11.294 0.677 1.00 94.56 87 GLN A N 1
ATOM 695 C CA . GLN A 1 87 ? -6.354 -12.645 0.889 1.00 94.56 87 GLN A CA 1
ATOM 696 C C . GLN A 1 87 ? -5.935 -13.307 2.213 1.00 94.56 87 GLN A C 1
ATOM 698 O O . GLN A 1 87 ? -6.372 -14.426 2.476 1.00 94.56 87 GLN A O 1
ATOM 703 N N . ARG A 1 88 ? -5.047 -12.681 2.989 1.00 91.12 88 ARG A N 1
ATOM 704 C CA . ARG A 1 88 ? -4.508 -13.237 4.236 1.00 91.12 88 ARG A CA 1
ATOM 705 C C . ARG A 1 88 ? -5.538 -13.183 5.358 1.00 91.12 88 ARG A C 1
ATOM 707 O O . ARG A 1 88 ? -5.673 -14.220 6.042 1.00 91.12 88 ARG A O 1
#

Foldseek 3Di:
DPPVQVWDWDAPDLAEIETEAEQCLFFPPNPVCVVPNPCVVVRLVVVLVVVVVSVVSNHDYDYHYDDDLPDPRGHPVVSVSNVVSVVD

Radius of gyration: 13.11 Å; chains: 1; bounding box: 30×25×34 Å